Protein AF-A0A3C1V823-F1 (afdb_monomer_lite)

Sequence (66 aa):
MKNSSIKKPAALQWSGCSDIGKVRKNNEDSFLGLQFDAREVHRLGKTGEASMEKMDFTFAVSDGMG

Radius of gyration: 17.45 Å; chains: 1; bounding box: 37×14×64 Å

Structure (mmCIF, N/CA/C/O backbone):
data_AF-A0A3C1V823-F1
#
_entry.id   AF-A0A3C1V823-F1
#
loop_
_atom_site.group_PDB
_atom_site.id
_atom_site.type_symbol
_atom_site.label_atom_id
_atom_site.label_alt_id
_atom_site.label_comp_id
_atom_site.label_asym_id
_atom_site.label_entity_id
_atom_site.label_seq_id
_atom_site.pdbx_PDB_ins_code
_atom_site.Cartn_x
_atom_site.Cartn_y
_atom_site.Cartn_z
_atom_site.occupancy
_atom_site.B_iso_or_equiv
_atom_site.auth_seq_id
_atom_site.auth_comp_id
_atom_site.auth_asym_id
_atom_site.auth_atom_id
_atom_site.pdbx_PDB_model_num
ATOM 1 N N . MET A 1 1 ? -3.287 -3.812 45.312 1.00 45.19 1 MET A N 1
ATOM 2 C CA . MET A 1 1 ? -3.879 -3.181 44.110 1.00 45.19 1 MET A CA 1
ATOM 3 C C . MET A 1 1 ? -2.959 -3.495 42.939 1.00 45.19 1 MET A C 1
ATOM 5 O O . MET A 1 1 ? -1.775 -3.215 43.050 1.00 45.19 1 MET A O 1
ATOM 9 N N . LYS A 1 2 ? -3.428 -4.197 41.899 1.00 49.19 2 LYS A N 1
ATOM 10 C CA . LYS A 1 2 ? -2.588 -4.554 40.742 1.00 49.19 2 LYS A CA 1
ATOM 11 C C . LYS A 1 2 ? -2.695 -3.429 39.711 1.00 49.19 2 LYS A C 1
ATOM 13 O O . LYS A 1 2 ? -3.781 -3.212 39.186 1.00 49.19 2 LYS A O 1
ATOM 18 N N . ASN A 1 3 ? -1.597 -2.725 39.437 1.00 54.19 3 ASN A N 1
ATOM 19 C CA . ASN A 1 3 ? -1.512 -1.788 38.318 1.00 54.19 3 ASN A CA 1
ATOM 20 C C . ASN A 1 3 ? -1.605 -2.585 37.012 1.00 54.19 3 ASN A C 1
ATOM 22 O O . ASN A 1 3 ? -0.628 -3.183 36.564 1.00 54.19 3 ASN A O 1
ATOM 26 N N . SER A 1 4 ? -2.788 -2.619 36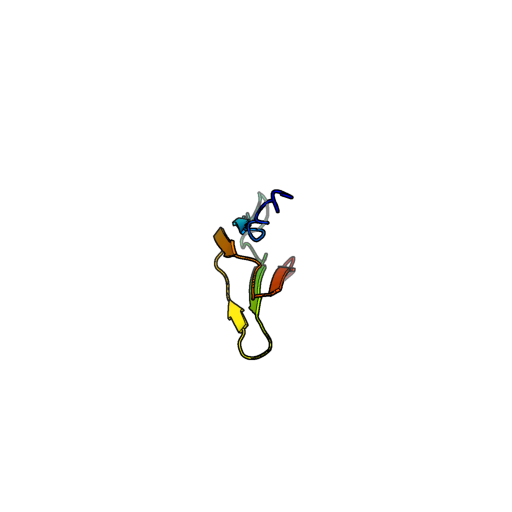.406 1.00 59.34 4 SER A N 1
ATOM 27 C CA . SER A 1 4 ? -2.950 -3.066 35.028 1.00 59.34 4 SER A CA 1
ATOM 28 C C . SER A 1 4 ? -2.310 -2.021 34.117 1.00 59.34 4 SER A C 1
ATOM 30 O O . SER A 1 4 ? -2.857 -0.934 33.939 1.00 59.34 4 SER A O 1
ATOM 32 N N . SER A 1 5 ? -1.132 -2.330 33.576 1.00 69.94 5 SER A N 1
ATOM 33 C CA . SER A 1 5 ? -0.539 -1.560 32.482 1.00 69.94 5 SER A CA 1
ATOM 34 C C . SER A 1 5 ? -1.563 -1.463 31.349 1.00 69.94 5 SER A C 1
ATOM 36 O O . SER A 1 5 ? -2.001 -2.487 30.820 1.00 69.94 5 SER A O 1
ATOM 38 N N . ILE A 1 6 ? -1.993 -0.244 31.020 1.00 71.06 6 ILE A N 1
ATOM 39 C CA . ILE A 1 6 ? -2.869 0.015 29.878 1.00 71.06 6 ILE A CA 1
ATOM 40 C C . ILE A 1 6 ? -2.066 -0.364 28.633 1.00 71.06 6 ILE A C 1
ATOM 42 O O . ILE A 1 6 ? -1.118 0.334 28.266 1.00 71.06 6 ILE A O 1
ATOM 46 N N . LYS A 1 7 ? -2.418 -1.484 27.992 1.00 68.69 7 LYS A N 1
ATOM 47 C CA . LYS A 1 7 ? -1.881 -1.819 26.672 1.00 68.69 7 LYS A CA 1
ATOM 48 C C . LYS A 1 7 ? -2.379 -0.758 25.705 1.00 68.69 7 LYS A C 1
ATOM 50 O O . LYS A 1 7 ? -3.547 -0.767 25.327 1.00 68.69 7 LYS A O 1
ATOM 55 N N . LYS A 1 8 ? -1.491 0.161 25.326 1.00 71.81 8 LYS A N 1
ATOM 56 C CA . LYS A 1 8 ? -1.740 0.996 24.159 1.00 71.81 8 LYS A CA 1
ATOM 57 C C . LYS A 1 8 ? -1.892 0.066 22.956 1.00 71.81 8 LYS A C 1
ATOM 59 O O . LYS A 1 8 ? -1.137 -0.908 22.856 1.00 71.81 8 LYS A O 1
ATOM 64 N N . PRO A 1 9 ? -2.852 0.337 22.074 1.00 73.38 9 PRO A N 1
ATOM 65 C CA . PRO A 1 9 ? -2.959 -0.421 20.847 1.00 73.38 9 PRO A CA 1
ATOM 66 C C . PRO A 1 9 ? -1.681 -0.283 20.045 1.00 73.38 9 PRO A C 1
ATOM 68 O O . PRO A 1 9 ? -1.031 0.765 20.076 1.00 73.38 9 PRO A O 1
ATOM 71 N N . ALA A 1 10 ? -1.333 -1.340 19.322 1.00 86.88 10 ALA A N 1
ATOM 72 C CA . ALA A 1 10 ? -0.242 -1.258 18.374 1.00 86.88 10 ALA A CA 1
ATOM 73 C C . ALA A 1 10 ? -0.602 -0.212 17.310 1.00 86.88 10 ALA A C 1
ATOM 75 O O . ALA A 1 10 ? -1.664 -0.280 16.692 1.00 86.88 10 ALA A O 1
ATOM 76 N N . ALA A 1 11 ? 0.267 0.779 17.141 1.00 91.38 11 ALA A N 1
ATOM 77 C CA . ALA A 1 11 ? 0.224 1.680 16.004 1.00 91.38 11 ALA A CA 1
ATOM 78 C C . ALA A 1 11 ? 1.109 1.091 14.906 1.00 91.38 11 ALA A C 1
ATOM 80 O O . ALA A 1 11 ? 2.230 0.655 15.175 1.00 91.38 11 ALA A O 1
ATOM 81 N N . LEU A 1 12 ? 0.596 1.080 13.684 1.00 95.00 12 LEU A N 1
ATOM 82 C CA . LEU A 1 12 ? 1.323 0.685 12.494 1.00 95.00 12 LEU A CA 1
ATOM 83 C C . LEU A 1 12 ? 1.719 1.943 11.729 1.00 95.00 12 LEU A C 1
ATOM 85 O O . LEU A 1 12 ? 0.861 2.757 11.401 1.00 95.00 12 LEU A O 1
ATOM 89 N N . GLN A 1 13 ? 3.005 2.081 11.425 1.00 96.94 13 GLN A N 1
ATOM 90 C CA . GLN A 1 13 ? 3.525 3.096 10.512 1.00 96.94 13 GLN A CA 1
ATOM 91 C C . GLN A 1 13 ? 4.089 2.395 9.282 1.00 96.94 13 GLN A C 1
ATOM 93 O O . GLN A 1 13 ? 4.728 1.348 9.408 1.00 96.94 13 GLN A O 1
ATOM 98 N N . TRP A 1 14 ? 3.861 2.958 8.098 1.00 97.19 14 TRP A N 1
ATOM 99 C CA . TRP A 1 14 ? 4.364 2.391 6.852 1.00 97.19 14 TRP A CA 1
ATOM 100 C C . TRP A 1 14 ? 4.866 3.463 5.893 1.00 97.19 14 TRP A C 1
ATOM 102 O O . TRP A 1 14 ? 4.448 4.625 5.903 1.00 97.19 14 TRP A O 1
ATOM 112 N N . SER A 1 15 ? 5.766 3.030 5.022 1.00 97.25 15 SER A N 1
ATOM 113 C CA . SER A 1 15 ? 6.238 3.782 3.875 1.00 97.25 15 SER A CA 1
ATOM 114 C C . SER A 1 15 ? 6.511 2.825 2.716 1.00 97.25 15 SER A C 1
ATOM 116 O O . SER A 1 15 ? 6.850 1.659 2.912 1.00 97.25 15 SER A O 1
ATOM 118 N N . GLY A 1 16 ? 6.332 3.321 1.498 1.00 94.81 16 GLY A N 1
ATOM 119 C CA . GLY A 1 16 ? 6.532 2.591 0.260 1.00 94.81 16 GLY A CA 1
ATOM 120 C C . 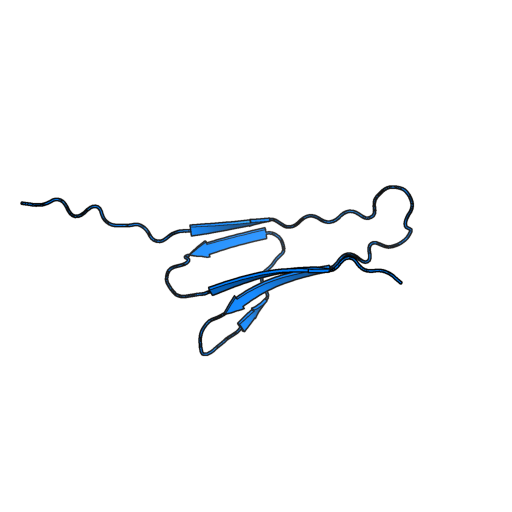GLY A 1 16 ? 7.354 3.438 -0.695 1.00 94.81 16 GLY A C 1
ATOM 121 O O . GLY A 1 16 ? 7.022 4.595 -0.963 1.00 94.81 16 GLY A O 1
ATOM 122 N N . CYS A 1 17 ? 8.421 2.847 -1.216 1.00 95.00 17 CYS A N 1
ATOM 123 C CA . CYS A 1 17 ? 9.294 3.438 -2.217 1.00 95.00 17 CYS A CA 1
ATOM 124 C C . CYS A 1 17 ? 9.412 2.460 -3.384 1.00 95.00 17 CYS A C 1
ATOM 126 O O . CYS A 1 17 ? 9.447 1.251 -3.173 1.00 95.00 17 CYS A O 1
ATOM 128 N N . SER A 1 18 ? 9.455 2.986 -4.601 1.00 94.12 18 SER A N 1
ATOM 129 C CA . SER A 1 18 ? 9.794 2.216 -5.791 1.00 94.12 18 SER A CA 1
ATOM 130 C C . SER A 1 18 ? 10.561 3.131 -6.736 1.00 94.12 18 SER A C 1
ATOM 132 O O . SER A 1 18 ? 10.282 4.333 -6.802 1.00 94.12 18 SER A O 1
ATOM 134 N N . ASP A 1 19 ? 11.538 2.554 -7.423 1.00 93.81 19 ASP A N 1
ATOM 135 C CA . ASP A 1 19 ? 12.469 3.245 -8.298 1.00 93.81 19 ASP A CA 1
ATOM 136 C C . ASP A 1 19 ? 12.645 2.435 -9.582 1.00 93.81 19 ASP A C 1
ATOM 138 O O . ASP A 1 19 ? 12.681 1.210 -9.563 1.00 93.81 19 ASP A O 1
ATOM 142 N N . ILE A 1 20 ? 12.764 3.136 -10.704 1.00 94.50 20 ILE A N 1
ATOM 143 C CA . ILE A 1 20 ? 12.930 2.542 -12.034 1.00 94.50 20 ILE A CA 1
ATOM 144 C C . ILE A 1 20 ? 14.296 1.857 -12.233 1.00 94.50 20 ILE A C 1
ATOM 146 O O . ILE A 1 20 ? 14.482 1.026 -13.129 1.00 94.50 20 ILE A O 1
ATOM 150 N N . GLY A 1 21 ? 15.283 2.225 -11.421 1.00 92.12 21 GLY A N 1
ATOM 151 C CA . GLY A 1 21 ? 16.668 1.829 -11.576 1.00 92.12 21 GLY A CA 1
ATOM 152 C C . GLY A 1 21 ? 17.330 2.454 -12.807 1.00 92.12 21 GLY A C 1
ATOM 153 O O . GLY A 1 21 ? 16.891 3.445 -13.383 1.00 92.12 21 GLY A O 1
ATOM 154 N N . LYS A 1 22 ? 18.456 1.870 -13.224 1.00 93.62 22 LYS A N 1
ATOM 155 C CA . LYS A 1 22 ? 19.327 2.451 -14.261 1.00 93.62 22 LYS A CA 1
ATOM 156 C C . LYS A 1 22 ? 18.881 2.162 -15.699 1.00 93.62 22 LYS A C 1
ATOM 158 O O . LYS A 1 22 ? 19.197 2.928 -16.604 1.00 93.62 22 LYS A O 1
ATOM 163 N N . VAL A 1 23 ? 18.278 0.997 -15.927 1.00 91.88 23 VAL A N 1
ATOM 164 C CA . VAL A 1 23 ? 18.194 0.383 -17.268 1.00 91.88 23 VAL A CA 1
ATOM 165 C C . VAL A 1 23 ? 16.812 0.535 -17.896 1.00 91.88 23 VAL A C 1
ATOM 167 O O . VAL A 1 23 ? 16.701 0.660 -19.1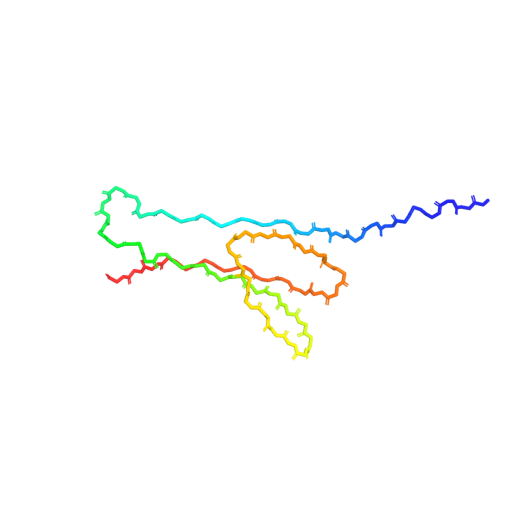16 1.00 91.88 23 VAL A O 1
ATOM 170 N N . ARG A 1 24 ? 15.752 0.488 -17.087 1.00 90.06 24 ARG A N 1
ATOM 171 C CA . ARG A 1 24 ? 14.376 0.506 -17.585 1.00 90.06 24 ARG A CA 1
ATOM 172 C C . ARG A 1 24 ? 13.965 1.928 -17.968 1.00 90.06 24 ARG A C 1
ATOM 174 O O . ARG A 1 24 ? 14.461 2.901 -17.411 1.00 90.06 24 ARG A O 1
ATOM 181 N N . LYS A 1 25 ? 13.065 2.036 -18.953 1.00 92.56 25 LYS A N 1
ATOM 182 C CA . LYS A 1 25 ? 12.468 3.314 -19.392 1.00 92.56 25 LYS A CA 1
ATOM 183 C C . LYS A 1 25 ? 11.192 3.671 -18.636 1.00 92.56 25 LYS A C 1
ATOM 185 O O . LYS A 1 25 ? 10.910 4.851 -18.475 1.00 92.56 25 LYS A O 1
ATOM 190 N N . ASN A 1 26 ? 10.480 2.660 -18.139 1.00 92.94 26 ASN A N 1
ATOM 191 C CA . ASN A 1 26 ? 9.299 2.811 -17.299 1.00 92.94 26 ASN A CA 1
ATOM 192 C C . ASN A 1 26 ? 9.488 2.018 -16.006 1.00 92.94 26 ASN A C 1
ATOM 194 O O . ASN A 1 26 ? 10.140 0.973 -16.017 1.00 92.94 26 ASN A O 1
ATOM 198 N N . ASN A 1 27 ? 8.920 2.528 -14.914 1.00 93.31 27 ASN A N 1
ATOM 199 C CA . ASN A 1 27 ? 8.779 1.771 -13.681 1.00 93.31 27 ASN A CA 1
ATOM 200 C C . ASN A 1 27 ? 7.439 1.034 -13.715 1.00 93.31 27 ASN A C 1
ATOM 202 O O . ASN A 1 27 ? 6.391 1.682 -13.757 1.00 93.31 27 ASN A O 1
ATOM 206 N N . GLU A 1 28 ? 7.490 -0.291 -13.732 1.00 94.56 28 GLU A N 1
ATOM 207 C CA . GLU A 1 28 ? 6.310 -1.157 -13.799 1.00 94.56 28 GLU A CA 1
ATOM 208 C C . GLU A 1 28 ? 5.967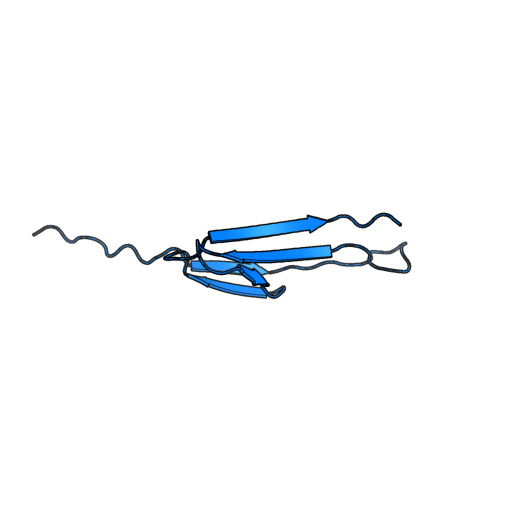 -1.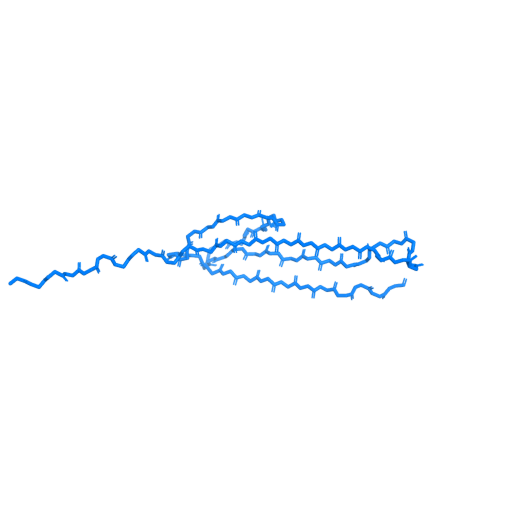776 -12.438 1.00 94.56 28 GLU A C 1
ATOM 210 O O . GLU A 1 28 ? 4.923 -2.415 -12.294 1.00 94.56 28 GLU A O 1
ATOM 215 N N . ASP A 1 29 ? 6.791 -1.523 -11.417 1.00 93.94 29 ASP A N 1
ATOM 216 C CA . ASP A 1 29 ? 6.501 -1.916 -10.047 1.00 93.94 29 ASP A CA 1
ATOM 217 C C . ASP A 1 29 ? 5.198 -1.281 -9.573 1.00 93.94 29 ASP A C 1
ATOM 219 O O . ASP A 1 29 ? 4.934 -0.083 -9.740 1.00 93.94 29 ASP A O 1
ATOM 223 N N . SER A 1 30 ? 4.402 -2.083 -8.882 1.00 93.44 30 SER A N 1
ATOM 224 C CA . SER A 1 30 ? 3.171 -1.621 -8.260 1.00 93.44 30 SER A CA 1
ATOM 225 C C . SER A 1 30 ? 3.119 -2.010 -6.792 1.00 93.44 30 SER A C 1
ATOM 227 O O . SER A 1 30 ? 3.534 -3.094 -6.389 1.00 93.44 30 SER A O 1
ATOM 229 N N . PHE A 1 31 ? 2.562 -1.111 -5.985 1.00 94.56 31 PHE A N 1
ATOM 230 C CA . PHE A 1 31 ? 2.323 -1.313 -4.561 1.00 94.56 31 PHE A CA 1
ATOM 231 C C . PHE A 1 31 ? 0.830 -1.191 -4.264 1.00 94.56 31 PHE A C 1
ATOM 233 O O . PHE A 1 31 ? 0.167 -0.270 -4.752 1.00 94.56 31 PHE A O 1
ATOM 240 N N . LEU A 1 32 ? 0.327 -2.079 -3.411 1.00 96.50 32 LEU A N 1
ATOM 241 C CA . LEU A 1 32 ? -1.026 -2.033 -2.878 1.00 96.50 32 LEU A CA 1
ATOM 242 C C . LEU A 1 32 ? -0.975 -2.118 -1.351 1.00 96.50 32 LEU A C 1
ATOM 244 O O . LEU A 1 32 ? -0.513 -3.112 -0.799 1.00 96.50 32 LEU A O 1
ATOM 248 N N . GLY A 1 33 ? -1.491 -1.092 -0.680 1.00 97.81 33 GLY A N 1
ATOM 249 C CA . GLY A 1 33 ? -1.814 -1.138 0.742 1.00 97.81 33 GLY A CA 1
ATOM 250 C C . GLY A 1 33 ? -3.326 -1.108 0.922 1.00 97.81 33 GLY A C 1
ATOM 251 O O . GLY A 1 33 ? -4.001 -0.292 0.290 1.00 97.81 33 GLY A O 1
ATOM 252 N N . LEU A 1 34 ? -3.852 -1.979 1.776 1.00 97.69 34 LEU A N 1
ATOM 253 C CA . LEU A 1 34 ? -5.265 -2.033 2.139 1.00 97.69 34 LEU A CA 1
ATOM 254 C C . LEU A 1 34 ? -5.406 -2.021 3.659 1.00 97.69 34 LEU A C 1
ATOM 256 O O . LEU A 1 34 ? -4.674 -2.732 4.349 1.00 97.69 34 LEU A O 1
ATOM 260 N N . GLN A 1 35 ? -6.383 -1.261 4.151 1.00 97.44 35 GLN A N 1
ATOM 261 C CA . GLN A 1 35 ? -6.985 -1.500 5.461 1.00 97.44 35 GLN A CA 1
ATOM 262 C C . GLN A 1 35 ? -8.394 -2.039 5.249 1.00 97.44 35 GLN A C 1
ATOM 264 O O . GLN A 1 35 ? -9.102 -1.573 4.351 1.00 97.44 35 GLN A O 1
ATOM 269 N N . PHE A 1 36 ? -8.807 -3.006 6.051 1.00 97.44 36 PHE A N 1
ATOM 270 C CA . PHE A 1 36 ? -10.132 -3.590 5.914 1.00 97.44 36 PHE A CA 1
ATOM 271 C C . PHE A 1 36 ? -10.658 -4.146 7.231 1.00 97.44 36 PHE A C 1
ATOM 273 O O . PHE A 1 36 ? -9.903 -4.411 8.166 1.00 97.44 36 PHE A O 1
ATOM 280 N N . ASP A 1 37 ? -11.974 -4.300 7.282 1.00 95.31 37 ASP A N 1
ATOM 281 C CA . ASP A 1 37 ? -12.693 -5.044 8.308 1.00 95.31 37 ASP A CA 1
ATOM 282 C C . ASP A 1 37 ? -13.795 -5.894 7.645 1.00 95.31 37 ASP A C 1
ATOM 284 O O . ASP A 1 37 ? -13.792 -6.130 6.435 1.00 95.31 37 ASP A O 1
ATOM 288 N N . ALA A 1 38 ? -14.762 -6.374 8.428 1.00 95.31 38 ALA A N 1
ATOM 289 C CA . ALA A 1 38 ? -15.876 -7.168 7.912 1.00 95.31 38 ALA A CA 1
ATOM 290 C C . ALA A 1 38 ? -16.886 -6.381 7.041 1.00 95.31 38 ALA A C 1
ATOM 292 O O . ALA A 1 38 ? -17.856 -6.972 6.567 1.00 95.31 38 ALA A O 1
ATOM 293 N N . ARG A 1 39 ? -16.730 -5.062 6.878 1.00 96.44 39 ARG A N 1
ATOM 294 C CA . ARG A 1 39 ? -17.704 -4.167 6.234 1.00 96.44 39 ARG A CA 1
ATOM 295 C C . ARG A 1 39 ? -17.115 -3.415 5.054 1.00 96.44 39 ARG A C 1
ATOM 297 O O . ARG A 1 39 ? -17.813 -3.222 4.061 1.00 96.44 39 ARG A O 1
ATOM 304 N N . GLU A 1 40 ? -15.872 -2.969 5.170 1.00 96.50 40 GLU A N 1
ATOM 305 C CA . GLU A 1 40 ? -15.264 -2.067 4.202 1.00 96.50 40 GLU A CA 1
ATOM 306 C C . GLU A 1 40 ? -13.787 -2.358 3.948 1.00 96.50 40 GLU A C 1
ATOM 308 O O . GLU A 1 40 ? -13.074 -2.943 4.762 1.00 96.50 40 GLU A O 1
ATOM 313 N N . VAL A 1 41 ? -13.335 -1.918 2.775 1.00 97.38 41 VAL A N 1
ATOM 314 C CA . VAL A 1 41 ? -11.942 -1.974 2.337 1.00 97.38 41 VAL A CA 1
ATOM 315 C C . VAL A 1 41 ? -11.557 -0.578 1.870 1.00 97.38 41 VAL A C 1
ATOM 317 O O . VAL A 1 41 ? -12.210 -0.015 0.992 1.00 97.38 41 VAL A O 1
ATOM 320 N N . HIS A 1 42 ? -10.467 -0.038 2.408 1.00 96.94 42 HIS A N 1
ATOM 321 C CA . HIS A 1 42 ? -9.913 1.247 1.991 1.00 96.94 42 HIS A CA 1
ATOM 322 C C . HIS A 1 42 ? -8.505 1.068 1.443 1.00 96.94 42 HIS A C 1
ATOM 324 O O . HIS A 1 42 ? -7.661 0.404 2.050 1.00 96.94 42 HIS A O 1
ATOM 330 N N . ARG A 1 43 ? -8.228 1.709 0.306 1.00 97.31 43 ARG A N 1
ATOM 331 C CA . ARG A 1 43 ? -6.878 1.753 -0.258 1.00 97.31 43 ARG A CA 1
ATOM 332 C C . ARG A 1 43 ? -6.022 2.757 0.506 1.00 97.31 43 ARG A C 1
ATOM 334 O O . ARG A 1 43 ? -6.410 3.911 0.667 1.00 97.31 43 ARG A O 1
ATOM 341 N N . LEU A 1 44 ? -4.836 2.327 0.916 1.00 97.69 44 LEU A N 1
ATOM 342 C CA . LEU A 1 44 ? -3.866 3.147 1.631 1.00 97.69 44 LEU A CA 1
ATOM 343 C C . LEU A 1 44 ? -2.916 3.867 0.671 1.00 97.69 44 LEU A C 1
ATOM 345 O O . LEU A 1 44 ? -2.634 3.406 -0.439 1.00 97.69 44 LEU A O 1
ATOM 349 N N . GLY A 1 45 ? -2.402 5.009 1.126 1.00 96.25 45 GLY A N 1
ATOM 350 C CA . GLY A 1 45 ? -1.310 5.720 0.468 1.00 96.25 45 GLY A CA 1
ATOM 351 C C . GLY A 1 45 ? 0.042 5.031 0.671 1.00 96.25 45 GLY A C 1
ATOM 352 O O . GLY A 1 45 ? 0.184 4.122 1.491 1.00 96.25 45 GLY A O 1
ATOM 353 N N . LYS A 1 46 ? 1.059 5.503 -0.061 1.00 95.25 46 LYS A N 1
ATOM 354 C CA . LYS A 1 46 ? 2.439 5.001 0.056 1.00 95.25 46 LYS A CA 1
ATOM 355 C C . LYS A 1 46 ? 3.031 5.218 1.445 1.00 95.25 46 LYS A C 1
ATOM 357 O O . LYS A 1 46 ? 3.849 4.420 1.867 1.00 95.25 46 LYS A O 1
ATOM 362 N N . THR A 1 47 ? 2.642 6.273 2.147 1.00 97.88 47 THR A N 1
ATOM 363 C CA . THR A 1 47 ? 3.068 6.551 3.521 1.00 97.88 47 THR A CA 1
ATOM 364 C C . THR A 1 47 ? 1.846 6.752 4.398 1.00 97.88 47 THR A C 1
ATOM 366 O O . THR A 1 47 ? 0.812 7.229 3.924 1.00 97.88 47 THR A O 1
ATOM 369 N N . GLY A 1 48 ? 1.957 6.397 5.672 1.00 97.06 48 GLY A N 1
ATOM 370 C CA . GLY A 1 48 ? 0.888 6.638 6.627 1.00 97.06 48 GLY A CA 1
ATOM 371 C C . GLY A 1 48 ? 1.133 5.996 7.979 1.00 97.06 48 GLY A C 1
ATOM 372 O O . GLY A 1 48 ? 2.130 5.307 8.204 1.00 97.06 48 GLY A O 1
ATOM 373 N N . GLU A 1 49 ? 0.192 6.252 8.876 1.00 96.62 49 GLU A N 1
ATOM 374 C CA . GLU A 1 49 ? 0.114 5.617 10.178 1.00 96.62 49 GLU A CA 1
ATOM 375 C C . GLU A 1 49 ? -1.341 5.338 10.548 1.00 96.62 49 GLU A C 1
ATOM 377 O O . GLU A 1 49 ? -2.245 6.071 10.142 1.00 96.62 49 GLU A O 1
ATOM 382 N N . ALA A 1 50 ? -1.577 4.264 11.296 1.00 95.25 50 ALA A N 1
ATOM 383 C CA . ALA A 1 50 ? -2.907 3.877 11.742 1.00 95.25 50 ALA A CA 1
ATOM 384 C C . ALA A 1 50 ? -2.856 3.032 13.019 1.00 95.25 50 ALA A C 1
ATOM 386 O O . ALA A 1 50 ? -1.853 2.398 13.342 1.00 95.25 50 ALA A O 1
ATOM 387 N N . SER A 1 51 ? -3.972 3.003 13.743 1.00 93.06 51 SER A N 1
ATOM 388 C CA . SER A 1 51 ? -4.161 2.112 14.888 1.00 93.06 51 SER A CA 1
ATOM 389 C C . SER A 1 51 ? -4.575 0.713 14.426 1.00 93.06 51 SER A C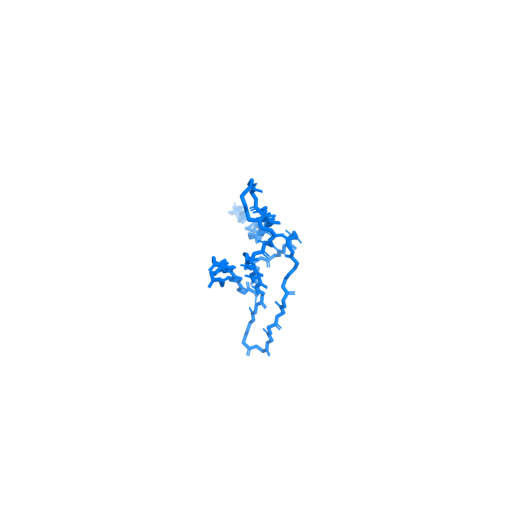 1
ATOM 391 O O . SER A 1 51 ? -5.463 0.578 13.587 1.00 93.06 51 SER A O 1
ATOM 393 N N . MET A 1 52 ? -3.995 -0.327 15.027 1.00 91.31 52 MET A N 1
ATOM 394 C CA . MET A 1 52 ? -4.354 -1.731 14.787 1.00 91.31 52 MET A CA 1
ATOM 395 C C . MET A 1 52 ? -5.466 -2.239 15.725 1.00 91.31 52 MET A C 1
ATOM 397 O O . MET A 1 52 ? -5.606 -3.441 15.922 1.00 91.31 52 MET A O 1
ATOM 401 N N . GLU A 1 53 ? -6.245 -1.356 16.364 1.00 91.69 53 GLU A N 1
ATOM 402 C CA . GLU A 1 53 ? -7.329 -1.782 17.272 1.00 91.69 53 GLU A CA 1
ATOM 403 C C . GLU A 1 53 ? -8.471 -2.527 16.571 1.00 91.69 53 GLU A C 1
ATOM 405 O O . GLU A 1 53 ? -9.068 -3.419 17.170 1.00 91.69 53 GLU A O 1
ATOM 410 N N . LYS A 1 54 ? -8.850 -2.084 15.364 1.00 90.56 54 LYS A N 1
ATOM 411 C CA . LYS A 1 54 ? -10.130 -2.457 14.726 1.00 90.56 54 LYS A CA 1
ATOM 412 C C . LYS A 1 54 ? -10.019 -2.870 13.265 1.00 90.56 54 LYS A C 1
ATOM 414 O O . LYS A 1 54 ? -10.989 -3.388 12.729 1.00 90.56 54 LYS A O 1
ATOM 419 N N . MET A 1 55 ? -8.884 -2.590 12.636 1.00 94.25 55 MET A N 1
ATOM 420 C CA . MET A 1 55 ? -8.673 -2.802 11.211 1.00 94.25 55 MET A CA 1
ATOM 421 C C . MET A 1 55 ? -7.534 -3.789 11.018 1.00 94.25 55 MET A C 1
ATOM 423 O O . MET A 1 55 ? -6.517 -3.706 11.712 1.00 94.25 55 MET A O 1
ATOM 427 N N . ASP A 1 56 ? -7.696 -4.661 10.034 1.00 95.50 56 ASP A N 1
ATOM 428 C CA . ASP A 1 56 ? -6.625 -5.487 9.508 1.00 95.50 56 ASP A CA 1
ATOM 429 C C . ASP A 1 56 ? -5.936 -4.760 8.354 1.00 95.50 56 ASP A C 1
ATOM 431 O O . ASP A 1 56 ? -6.527 -3.924 7.662 1.00 95.50 56 ASP A O 1
ATOM 435 N N . PHE A 1 57 ? -4.659 -5.074 8.149 1.00 97.12 57 PHE A N 1
ATOM 436 C CA . PHE A 1 57 ? -3.823 -4.427 7.145 1.00 97.12 57 PHE A CA 1
ATOM 437 C C . PHE A 1 57 ? -3.165 -5.478 6.256 1.00 97.12 57 PHE A C 1
ATOM 439 O O . PHE A 1 57 ? -2.694 -6.512 6.728 1.00 97.12 57 PHE A O 1
ATOM 446 N N . THR A 1 58 ? -3.106 -5.213 4.955 1.00 97.25 58 THR A N 1
ATOM 447 C CA . THR A 1 58 ? -2.353 -6.030 3.996 1.00 97.25 58 THR A CA 1
ATOM 448 C C . THR A 1 58 ? -1.578 -5.134 3.054 1.00 97.25 58 THR A C 1
ATOM 450 O O . THR A 1 58 ? -2.088 -4.125 2.566 1.00 97.25 58 THR A O 1
ATOM 453 N N . PHE A 1 59 ? -0.342 -5.541 2.784 1.00 97.56 59 PHE A N 1
ATOM 454 C CA . PHE A 1 59 ? 0.556 -4.879 1.856 1.00 97.56 59 PHE A CA 1
ATOM 455 C C . PHE A 1 59 ? 1.034 -5.899 0.832 1.00 97.56 59 PHE A C 1
ATOM 457 O O . PHE A 1 59 ? 1.446 -7.000 1.195 1.00 97.56 59 PHE A O 1
ATOM 464 N N . ALA A 1 60 ? 0.973 -5.527 -0.438 1.00 97.19 60 ALA A N 1
ATOM 465 C CA . ALA A 1 60 ? 1.442 -6.338 -1.545 1.00 97.19 60 ALA A CA 1
ATOM 466 C C . ALA A 1 60 ? 2.306 -5.494 -2.481 1.00 97.19 60 ALA A C 1
ATOM 468 O O . ALA A 1 60 ? 2.050 -4.306 -2.699 1.00 97.19 60 ALA A O 1
ATOM 469 N N . VAL A 1 61 ? 3.324 -6.136 -3.044 1.00 95.94 61 VAL A N 1
ATOM 470 C CA . VAL A 1 61 ? 4.196 -5.574 -4.074 1.00 95.94 61 VAL A CA 1
ATOM 471 C C . VAL A 1 61 ? 4.133 -6.507 -5.272 1.00 95.94 61 VAL A C 1
ATOM 473 O O . VAL A 1 61 ? 4.188 -7.725 -5.110 1.00 95.94 61 VAL A O 1
ATOM 476 N N . SER A 1 62 ? 3.990 -5.928 -6.456 1.00 94.75 62 SER A N 1
ATOM 477 C CA . SER A 1 62 ? 4.055 -6.637 -7.726 1.00 94.75 62 SER A CA 1
ATOM 478 C C . SER A 1 62 ? 5.263 -6.133 -8.497 1.00 94.75 62 SER A C 1
ATOM 480 O O . SER A 1 62 ? 5.352 -4.934 -8.756 1.00 94.75 62 SER A O 1
ATOM 482 N N . ASP A 1 63 ? 6.148 -7.056 -8.872 1.00 92.44 63 ASP A N 1
ATOM 483 C CA . ASP A 1 63 ? 7.196 -6.825 -9.867 1.00 92.44 63 ASP A CA 1
ATOM 484 C C . ASP A 1 63 ? 6.534 -6.857 -11.250 1.00 92.44 63 ASP A C 1
ATOM 486 O O . ASP A 1 63 ? 5.993 -7.885 -11.675 1.00 92.44 63 ASP A O 1
ATOM 490 N N . GLY A 1 64 ? 6.450 -5.689 -11.883 1.00 86.62 64 GLY A N 1
ATOM 491 C CA . GLY A 1 64 ? 5.866 -5.553 -13.207 1.00 86.62 64 GLY A CA 1
ATOM 492 C C . GLY A 1 64 ? 6.860 -6.009 -14.265 1.00 86.62 64 GLY A C 1
ATOM 493 O O . GLY A 1 64 ? 7.962 -5.477 -14.364 1.00 86.62 64 GLY A O 1
ATOM 494 N N . MET A 1 65 ? 6.462 -6.988 -15.074 1.00 82.25 65 MET A N 1
ATOM 495 C CA . MET A 1 65 ? 7.249 -7.432 -16.220 1.00 82.25 65 MET A CA 1
ATOM 496 C C . MET A 1 65 ? 6.390 -7.378 -17.490 1.00 82.25 65 MET A C 1
ATOM 498 O O . MET A 1 65 ? 5.578 -8.278 -17.718 1.00 82.25 65 MET A O 1
ATOM 502 N N . GLY A 1 66 ? 6.563 -6.313 -18.286 1.00 60.75 66 GLY A N 1
ATOM 503 C CA . GLY A 1 66 ? 6.024 -6.122 -19.643 1.00 60.75 66 GLY A CA 1
ATOM 504 C C . GLY A 1 66 ? 7.101 -5.748 -20.657 1.00 60.75 66 GLY A C 1
ATOM 505 O O . GLY A 1 66 ? 7.421 -4.550 -20.793 1.00 60.75 66 GLY A O 1
#

Foldseek 3Di:
DDPDDPPDFDKDWAAADDDQPDPDPDQQKDKWKWKDDPPDIDTDDRTDMDGPPGIDIDIDIDRDDD

Secondary structure (DSSP, 8-state):
-------PPPEEEEE-----TTT-SS---EEEEEEE-SS-EEEEPSEEEEESSS-EEEEEEE----

pLDDT: mean 89.68, std 12.47, range [45.19, 97.88]